Protein AF-X1LVK9-F1 (afdb_monomer_lite)

Radius of gyration: 11.21 Å; chains: 1; bounding box: 28×29×20 Å

Secondary structure (DSSP, 8-state):
--HHHHHHHHHHHHHHHHHHHT-S-------SSHHHHHHHHHHHHH--

Structure (mmCIF, N/CA/C/O backbone):
data_AF-X1LVK9-F1
#
_entry.id   AF-X1LVK9-F1
#
loop_
_atom_site.group_PDB
_atom_site.id
_atom_site.type_symbol
_atom_site.label_atom_id
_atom_site.label_alt_id
_atom_site.label_comp_id
_atom_site.label_asym_id
_atom_site.label_entity_id
_atom_site.label_seq_id
_atom_site.pdbx_PDB_ins_code
_atom_site.Cartn_x
_atom_site.Cartn_y
_atom_site.Cartn_z
_atom_site.occupancy
_atom_site.B_iso_or_equiv
_atom_site.auth_seq_id
_atom_site.auth_comp_id
_atom_site.auth_asym_id
_atom_site.auth_atom_id
_atom_site.pdbx_PDB_model_num
ATOM 1 N N . MET A 1 1 ? 1.703 20.565 7.775 1.00 72.19 1 MET A N 1
ATOM 2 C CA . MET A 1 1 ? 1.041 19.2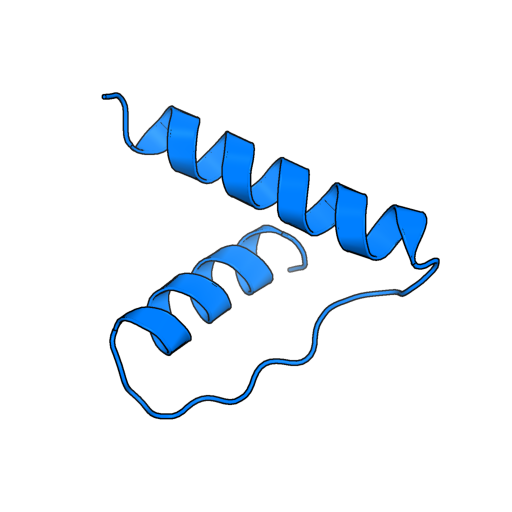75 7.481 1.00 72.19 1 MET A CA 1
ATOM 3 C C . MET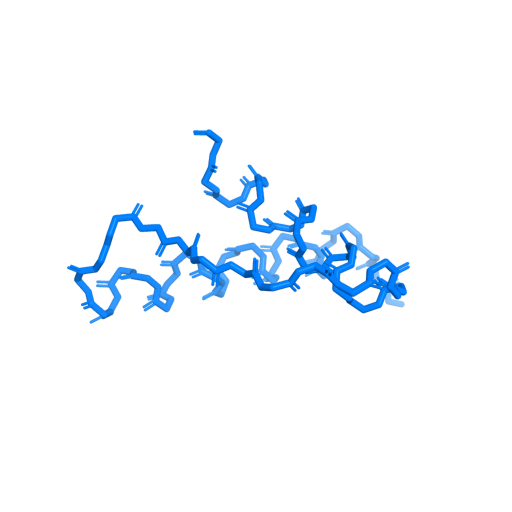 A 1 1 ? 1.586 18.259 8.456 1.00 72.19 1 MET A C 1
ATOM 5 O O . MET A 1 1 ? 2.799 18.210 8.605 1.00 72.19 1 MET A O 1
ATOM 9 N N . ASP A 1 2 ? 0.723 17.508 9.132 1.00 94.19 2 ASP A N 1
ATOM 10 C CA . ASP A 1 2 ? 1.165 16.412 9.992 1.00 94.19 2 ASP A CA 1
ATOM 11 C C . ASP A 1 2 ? 1.368 15.152 9.140 1.00 94.19 2 ASP A C 1
ATOM 13 O O . ASP A 1 2 ? 0.421 14.631 8.543 1.00 94.19 2 ASP A O 1
ATOM 17 N N . THR A 1 3 ? 2.617 14.702 9.021 1.00 96.06 3 THR A N 1
ATOM 18 C CA . THR A 1 3 ? 2.976 13.555 8.177 1.00 96.06 3 THR A CA 1
ATOM 19 C C . THR A 1 3 ? 2.388 12.251 8.713 1.00 96.06 3 THR A C 1
ATOM 21 O O . THR A 1 3 ? 2.017 11.389 7.920 1.00 96.06 3 THR A O 1
ATOM 24 N N . GLY A 1 4 ? 2.248 12.110 10.035 1.00 97.06 4 GLY A N 1
ATOM 25 C CA . GLY A 1 4 ? 1.648 10.927 10.654 1.00 97.06 4 GLY A CA 1
ATOM 26 C C . GLY A 1 4 ? 0.185 10.766 10.250 1.00 97.06 4 GLY A C 1
ATOM 27 O O . GLY A 1 4 ? -0.212 9.719 9.748 1.00 97.06 4 GLY A O 1
ATOM 28 N N . GLN A 1 5 ? -0.596 11.843 10.346 1.00 97.81 5 GLN A N 1
ATOM 29 C CA . GLN A 1 5 ? -1.987 11.861 9.891 1.00 97.81 5 GLN A CA 1
ATOM 30 C C . GLN A 1 5 ? -2.115 11.584 8.391 1.00 97.81 5 GLN A C 1
ATOM 32 O O . GLN A 1 5 ? -3.082 10.952 7.965 1.00 97.81 5 GLN A O 1
ATOM 37 N N . LEU A 1 6 ? -1.169 12.056 7.571 1.00 98.06 6 LEU A N 1
ATOM 38 C CA . LEU A 1 6 ? -1.167 11.749 6.141 1.00 98.06 6 LEU A CA 1
ATOM 39 C C . LEU A 1 6 ? -0.925 10.256 5.890 1.00 98.06 6 LEU A C 1
ATOM 41 O O . LEU A 1 6 ? -1.630 9.666 5.077 1.00 98.06 6 LEU A O 1
ATOM 45 N N . ILE A 1 7 ? 0.031 9.648 6.595 1.00 98.25 7 ILE A N 1
ATOM 46 C CA . ILE A 1 7 ? 0.327 8.215 6.486 1.00 98.25 7 ILE A CA 1
ATOM 47 C C . ILE A 1 7 ? -0.919 7.388 6.818 1.00 98.25 7 ILE A C 1
ATOM 49 O O . ILE A 1 7 ? -1.295 6.529 6.023 1.00 98.25 7 ILE A O 1
ATOM 53 N N . GLU A 1 8 ? -1.606 7.692 7.921 1.00 98.31 8 GLU A N 1
ATOM 54 C CA . GLU A 1 8 ? -2.832 6.979 8.306 1.00 98.31 8 GLU A CA 1
ATOM 55 C C . GLU A 1 8 ? -3.949 7.139 7.267 1.00 98.31 8 GLU A C 1
ATOM 57 O O . GLU A 1 8 ? -4.605 6.164 6.894 1.00 98.31 8 GLU A O 1
ATOM 62 N N . LYS A 1 9 ? -4.129 8.349 6.719 1.00 98.31 9 LYS A N 1
ATOM 63 C CA . LYS A 1 9 ? -5.098 8.592 5.638 1.00 98.31 9 LYS A CA 1
ATOM 64 C C . LYS A 1 9 ? -4.777 7.786 4.381 1.00 98.31 9 LYS A C 1
ATOM 66 O O . LYS A 1 9 ? -5.691 7.240 3.766 1.00 98.31 9 LYS A O 1
ATOM 71 N N . LEU A 1 10 ? -3.503 7.700 3.998 1.00 98.38 10 LEU A N 1
ATOM 72 C CA . LEU A 1 10 ? -3.074 6.923 2.835 1.00 98.38 10 LEU A CA 1
ATOM 73 C C . LEU A 1 10 ? -3.267 5.421 3.063 1.00 98.38 10 LEU A C 1
ATOM 75 O O . LEU A 1 10 ? -3.795 4.749 2.185 1.00 98.38 10 LEU A O 1
ATOM 79 N N . ILE A 1 11 ? -2.912 4.902 4.240 1.00 98.31 11 ILE A N 1
ATOM 80 C CA . ILE A 1 11 ? -3.135 3.492 4.596 1.00 98.31 11 ILE A CA 1
ATOM 81 C C . ILE A 1 11 ? -4.628 3.155 4.555 1.00 98.31 11 ILE A C 1
ATOM 83 O O . ILE A 1 11 ? -5.007 2.146 3.959 1.00 98.31 11 ILE A O 1
ATOM 87 N N . SER A 1 12 ? -5.480 4.006 5.137 1.00 98.44 12 SER A N 1
ATOM 88 C CA . SER A 1 12 ? -6.936 3.827 5.088 1.00 98.44 12 SER A CA 1
ATOM 89 C C . SER A 1 12 ? -7.440 3.798 3.647 1.00 98.44 12 SER A C 1
ATOM 91 O O . SER A 1 12 ? -8.155 2.877 3.264 1.00 98.44 12 SER A O 1
ATOM 93 N N . TRP A 1 13 ? -7.007 4.755 2.822 1.00 98.44 13 TRP A N 1
ATOM 94 C CA . TRP A 1 13 ? -7.396 4.817 1.415 1.00 98.44 13 TRP A CA 1
ATOM 95 C C . TRP A 1 13 ? -6.966 3.564 0.644 1.00 98.44 13 TRP A C 1
ATOM 97 O O . TRP A 1 13 ? -7.744 3.023 -0.138 1.00 98.44 13 TRP A O 1
ATOM 107 N N . ILE A 1 14 ? -5.751 3.067 0.889 1.00 98.38 14 ILE A N 1
ATOM 108 C CA . ILE A 1 14 ? -5.233 1.839 0.281 1.00 98.38 14 ILE A CA 1
ATOM 109 C C . ILE A 1 14 ? -6.117 0.632 0.657 1.00 98.38 14 ILE A C 1
ATOM 111 O O . ILE A 1 14 ? -6.515 -0.131 -0.226 1.00 98.38 14 ILE A O 1
ATOM 115 N N . ARG A 1 15 ? -6.477 0.483 1.941 1.00 98.38 15 ARG A N 1
ATOM 116 C CA . ARG A 1 15 ? -7.364 -0.595 2.416 1.00 98.38 15 ARG A CA 1
ATOM 117 C C . ARG A 1 15 ? -8.748 -0.531 1.774 1.00 98.38 15 ARG A C 1
ATOM 119 O O . ARG A 1 15 ? -9.238 -1.548 1.288 1.00 98.38 15 ARG A O 1
ATOM 126 N N . ASP A 1 16 ? -9.330 0.664 1.701 1.00 98.50 16 ASP A N 1
ATOM 127 C CA . ASP A 1 16 ? -10.643 0.882 1.091 1.00 98.50 16 ASP A CA 1
ATOM 128 C C . ASP A 1 16 ? -10.652 0.488 -0.390 1.00 98.50 16 ASP A C 1
ATOM 130 O O . ASP A 1 16 ? -11.610 -0.120 -0.870 1.00 98.50 16 ASP A O 1
ATOM 134 N N . LYS A 1 17 ? -9.576 0.784 -1.133 1.00 98.25 17 LYS A N 1
ATOM 135 C CA . LYS A 1 17 ? -9.470 0.401 -2.550 1.00 98.25 17 LYS A CA 1
ATOM 136 C C . LYS A 1 17 ? -9.441 -1.108 -2.752 1.00 98.25 17 LYS A C 1
ATOM 138 O O . LYS A 1 17 ? -10.132 -1.597 -3.643 1.00 98.25 17 LYS A O 1
ATOM 143 N N . VAL A 1 18 ? -8.698 -1.836 -1.924 1.00 97.94 18 VAL A N 1
ATOM 144 C CA . VAL A 1 18 ? -8.649 -3.306 -1.978 1.00 97.94 18 VAL A CA 1
ATOM 145 C C . VAL A 1 18 ? -9.999 -3.913 -1.589 1.00 97.94 18 VAL A C 1
ATOM 147 O O . VAL A 1 18 ? -10.488 -4.803 -2.286 1.00 97.94 18 VAL A O 1
ATOM 150 N N . LEU A 1 19 ? -10.645 -3.379 -0.545 1.00 97.94 19 LEU A N 1
ATOM 151 C CA . LEU A 1 19 ? -11.966 -3.822 -0.097 1.00 97.94 19 LEU A CA 1
ATOM 152 C C . LEU A 1 19 ? -13.030 -3.635 -1.187 1.00 97.94 19 LEU A C 1
ATOM 154 O O . LEU A 1 19 ? -13.768 -4.569 -1.500 1.00 97.94 19 LEU A O 1
ATOM 158 N N . VAL A 1 20 ? -13.092 -2.447 -1.799 1.00 98.44 20 VAL A N 1
ATOM 159 C CA . VAL A 1 20 ? -14.033 -2.146 -2.893 1.00 98.44 20 VAL A CA 1
ATOM 160 C C . VAL A 1 20 ? -13.769 -3.033 -4.112 1.00 98.44 20 VAL A C 1
ATOM 162 O O . VAL A 1 20 ? -14.718 -3.451 -4.776 1.00 98.44 20 VAL A O 1
ATOM 165 N N . ALA A 1 21 ? -12.505 -3.368 -4.383 1.00 98.00 21 ALA A N 1
ATOM 166 C CA . ALA A 1 21 ? -12.126 -4.289 -5.451 1.00 98.00 21 ALA A CA 1
ATOM 167 C C . ALA A 1 21 ? -12.425 -5.768 -5.134 1.00 98.00 21 ALA A C 1
ATOM 169 O O . ALA A 1 21 ? -12.336 -6.598 -6.036 1.00 98.00 21 ALA A O 1
ATOM 170 N N . ARG A 1 22 ? -12.810 -6.102 -3.890 1.00 97.94 22 ARG A N 1
ATOM 171 C CA . ARG A 1 22 ? -12.988 -7.480 -3.393 1.00 97.94 22 ARG A CA 1
ATOM 172 C C . ARG A 1 22 ? -11.731 -8.342 -3.568 1.00 97.94 22 ARG A C 1
ATOM 174 O O . ARG A 1 22 ? -11.823 -9.520 -3.899 1.00 97.94 22 ARG A O 1
ATOM 181 N N . CYS A 1 23 ? -10.570 -7.734 -3.343 1.00 97.19 23 CYS A N 1
ATOM 182 C CA . CYS A 1 23 ? -9.270 -8.397 -3.381 1.00 97.19 23 CYS A CA 1
ATOM 183 C C . CYS A 1 23 ? -8.733 -8.629 -1.960 1.00 97.19 23 CYS A C 1
ATOM 185 O O . CYS A 1 23 ? -9.238 -8.065 -0.992 1.00 97.19 23 CYS A O 1
ATOM 187 N N . GLU A 1 24 ? -7.673 -9.427 -1.847 1.00 94.62 24 GLU A N 1
ATOM 188 C CA . GLU A 1 24 ? -7.043 -9.763 -0.559 1.00 94.62 24 GLU A CA 1
ATOM 189 C C . GLU A 1 24 ? -5.794 -8.921 -0.254 1.00 94.62 24 GLU A C 1
ATOM 191 O O . GLU A 1 24 ? -5.300 -8.921 0.868 1.00 94.62 24 GLU A O 1
ATOM 196 N N . GLY A 1 25 ? -5.281 -8.178 -1.238 1.00 95.31 25 GLY A N 1
ATOM 197 C CA . GLY A 1 25 ? -4.058 -7.403 -1.076 1.00 95.31 25 GLY A CA 1
ATOM 198 C C . GLY A 1 25 ? -3.628 -6.679 -2.346 1.00 95.31 25 GLY A C 1
ATOM 199 O O .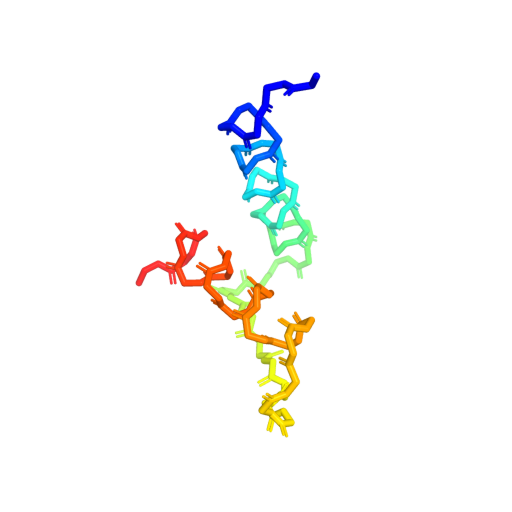 GLY A 1 25 ? -4.441 -6.380 -3.223 1.00 95.31 25 GLY A O 1
ATOM 200 N N . ILE A 1 26 ? -2.333 -6.367 -2.418 1.00 96.75 26 ILE A N 1
ATOM 201 C CA . ILE A 1 26 ? -1.737 -5.500 -3.441 1.00 96.75 26 ILE A CA 1
ATOM 202 C C . ILE A 1 26 ? -0.471 -6.152 -3.979 1.00 96.75 26 ILE A C 1
ATOM 204 O O . ILE A 1 26 ? 0.336 -6.680 -3.219 1.00 96.75 26 ILE A O 1
ATOM 208 N N . VAL A 1 27 ? -0.267 -6.046 -5.290 1.00 96.44 27 VAL A N 1
ATOM 209 C CA . VAL A 1 27 ? 1.000 -6.367 -5.949 1.00 96.44 27 VAL A CA 1
ATOM 210 C C . VAL A 1 27 ? 1.604 -5.063 -6.460 1.00 96.44 27 VAL A C 1
ATOM 212 O O . VAL A 1 27 ? 0.920 -4.281 -7.118 1.00 96.44 27 VAL A O 1
ATOM 215 N N . VAL A 1 28 ? 2.879 -4.816 -6.154 1.00 96.44 28 VAL A N 1
ATOM 216 C CA . VAL A 1 28 ? 3.599 -3.604 -6.566 1.00 96.44 28 VAL A CA 1
ATOM 217 C C . VAL A 1 28 ? 4.930 -3.968 -7.221 1.00 96.44 28 VAL A C 1
ATOM 219 O O . VAL A 1 28 ? 5.637 -4.862 -6.762 1.00 96.44 28 VAL A O 1
ATOM 222 N N . GLY A 1 29 ? 5.269 -3.278 -8.311 1.00 97.19 29 GLY A N 1
ATOM 223 C CA . GLY A 1 29 ? 6.580 -3.385 -8.948 1.00 97.19 29 GLY A CA 1
ATOM 224 C C . GLY A 1 29 ? 7.614 -2.515 -8.235 1.00 97.19 29 GLY A C 1
ATOM 225 O O . GLY A 1 29 ? 7.359 -1.343 -7.961 1.00 97.19 29 GLY A O 1
ATOM 226 N N . MET A 1 30 ? 8.792 -3.076 -7.965 1.00 97.69 30 MET A N 1
ATOM 227 C CA . MET A 1 30 ? 9.886 -2.385 -7.278 1.00 97.69 30 MET A CA 1
ATOM 228 C C . MET A 1 30 ? 10.973 -1.984 -8.274 1.00 97.69 30 MET A C 1
ATOM 230 O O . MET A 1 30 ? 11.680 -2.842 -8.796 1.00 97.69 30 MET A O 1
ATOM 234 N N . SER A 1 31 ? 11.125 -0.680 -8.523 1.00 97.44 31 SER A N 1
ATOM 235 C CA . SER A 1 31 ? 12.210 -0.147 -9.364 1.00 97.44 31 SER A CA 1
ATOM 236 C C . SER A 1 31 ? 13.461 0.228 -8.565 1.00 97.44 31 SER A C 1
ATOM 238 O O . SER A 1 31 ? 14.513 0.468 -9.149 1.00 97.44 31 SER A O 1
ATOM 240 N N . GLY A 1 32 ? 13.341 0.321 -7.236 1.00 96.50 32 GLY A N 1
ATOM 241 C CA . GLY A 1 32 ? 14.368 0.870 -6.343 1.00 96.50 32 GLY A CA 1
ATOM 242 C C . GLY A 1 32 ? 14.299 2.395 -6.189 1.00 96.50 32 GLY A C 1
ATOM 243 O O . GLY A 1 32 ? 15.042 2.965 -5.395 1.00 96.50 32 GLY A O 1
ATOM 244 N N . GLY A 1 33 ? 13.392 3.066 -6.905 1.00 98.31 33 GLY A N 1
ATOM 245 C CA . GLY A 1 33 ? 13.137 4.496 -6.739 1.00 98.31 33 GLY A CA 1
ATOM 246 C C . GLY A 1 33 ? 12.387 4.818 -5.444 1.00 98.31 33 GLY A C 1
ATOM 247 O O . GLY A 1 33 ? 11.679 3.965 -4.889 1.00 98.31 33 GLY A O 1
ATOM 248 N N . LEU A 1 34 ? 12.503 6.074 -4.999 1.00 98.06 34 LEU A N 1
ATOM 249 C CA . LEU A 1 34 ? 11.851 6.594 -3.792 1.00 98.06 34 LEU A CA 1
ATOM 250 C C . LEU A 1 34 ? 10.345 6.308 -3.797 1.00 98.06 34 LEU A C 1
ATOM 252 O O . LEU A 1 34 ? 9.829 5.751 -2.833 1.00 98.06 34 LEU A O 1
ATOM 256 N N . ASP A 1 35 ? 9.670 6.602 -4.906 1.00 98.00 35 ASP A N 1
ATOM 257 C CA . ASP A 1 35 ? 8.215 6.473 -5.007 1.00 98.00 35 ASP A CA 1
ATOM 258 C C . ASP A 1 35 ? 7.756 5.023 -4.820 1.00 98.00 35 ASP A C 1
ATOM 260 O O . ASP A 1 35 ? 6.878 4.744 -4.001 1.00 98.00 35 ASP A O 1
ATOM 264 N N . SER A 1 36 ? 8.403 4.079 -5.516 1.00 97.81 36 SER A N 1
ATOM 265 C CA . SER A 1 36 ? 8.090 2.649 -5.380 1.00 97.81 36 SER A CA 1
ATOM 266 C C . SER A 1 36 ? 8.360 2.134 -3.964 1.00 97.81 36 SER A C 1
ATOM 268 O O . SER A 1 36 ? 7.578 1.352 -3.429 1.00 97.81 36 SER A O 1
ATOM 270 N N . SER A 1 37 ? 9.416 2.640 -3.321 1.00 98.19 37 SER A N 1
ATOM 271 C CA . SER A 1 37 ? 9.810 2.242 -1.967 1.00 98.19 37 SER A CA 1
ATOM 272 C C . SER A 1 37 ? 8.838 2.768 -0.909 1.00 98.19 37 SER A C 1
ATOM 274 O O . SER A 1 37 ? 8.449 2.032 -0.002 1.00 98.19 37 SER A O 1
ATOM 276 N N . VAL A 1 38 ? 8.399 4.024 -1.040 1.00 97.81 38 VAL A N 1
ATOM 277 C CA . VAL A 1 38 ? 7.394 4.625 -0.152 1.00 97.81 38 VAL A CA 1
ATOM 278 C C . VAL A 1 38 ? 6.056 3.904 -0.303 1.00 97.81 38 VAL A C 1
ATOM 280 O O . VAL A 1 38 ? 5.444 3.552 0.706 1.00 97.81 38 VAL A O 1
ATOM 283 N N . LEU A 1 39 ? 5.623 3.623 -1.537 1.00 97.81 39 LEU A N 1
ATOM 284 C CA . LEU A 1 39 ? 4.390 2.876 -1.781 1.00 97.81 39 LEU A CA 1
ATOM 285 C C . LEU A 1 39 ? 4.454 1.470 -1.171 1.00 97.81 39 LEU A C 1
ATOM 287 O O . LEU A 1 39 ? 3.528 1.080 -0.467 1.00 97.81 39 LEU A O 1
ATOM 291 N N . ALA A 1 40 ? 5.551 0.735 -1.374 1.00 97.88 40 ALA A N 1
ATOM 292 C CA . ALA A 1 40 ? 5.723 -0.599 -0.802 1.00 97.88 40 ALA A CA 1
ATOM 293 C C . ALA A 1 40 ? 5.656 -0.591 0.734 1.00 97.88 40 ALA A C 1
ATOM 295 O O . ALA A 1 40 ? 4.961 -1.416 1.324 1.00 97.88 40 ALA A O 1
ATOM 296 N N . ALA A 1 41 ? 6.302 0.381 1.386 1.00 97.69 41 ALA A N 1
ATOM 297 C CA . ALA A 1 41 ? 6.251 0.520 2.839 1.00 97.69 41 ALA A CA 1
ATOM 298 C C . ALA A 1 41 ? 4.833 0.825 3.357 1.00 97.69 41 ALA A C 1
ATOM 300 O O . ALA A 1 41 ? 4.434 0.307 4.401 1.00 97.69 41 ALA A O 1
ATOM 301 N N . LEU A 1 42 ? 4.056 1.643 2.639 1.00 98.12 42 LEU A N 1
ATOM 302 C CA . LEU A 1 42 ? 2.654 1.910 2.978 1.00 98.12 42 LEU A CA 1
ATOM 303 C C . LEU A 1 42 ? 1.777 0.669 2.768 1.00 98.12 42 LEU A C 1
ATOM 305 O O . LEU A 1 42 ? 0.973 0.350 3.642 1.00 98.12 42 LEU A O 1
ATOM 309 N N . CYS A 1 43 ? 1.961 -0.056 1.660 1.00 97.81 43 CYS A N 1
ATOM 310 C CA . CYS A 1 43 ? 1.243 -1.301 1.383 1.00 97.81 43 CYS A CA 1
ATOM 311 C C . CYS A 1 43 ? 1.510 -2.362 2.460 1.00 97.81 43 CYS A C 1
ATOM 313 O O . CYS A 1 43 ? 0.555 -2.957 2.948 1.00 97.81 43 CYS A O 1
ATOM 315 N N . GLN A 1 44 ? 2.763 -2.526 2.903 1.00 97.06 44 GLN A N 1
ATOM 316 C CA . GLN A 1 44 ? 3.120 -3.456 3.984 1.00 97.06 44 GLN A CA 1
ATOM 317 C C . GLN A 1 44 ? 2.450 -3.092 5.318 1.00 97.06 44 GLN A C 1
ATOM 319 O O . GLN A 1 44 ? 2.088 -3.965 6.098 1.00 97.06 44 GLN A O 1
ATOM 324 N N . ARG A 1 45 ? 2.264 -1.797 5.611 1.00 97.44 45 ARG A N 1
ATOM 325 C CA . ARG A 1 45 ? 1.516 -1.358 6.806 1.00 97.44 45 ARG A CA 1
ATOM 326 C C . ARG A 1 45 ? 0.009 -1.563 6.652 1.00 97.44 45 ARG A C 1
ATOM 328 O O . ARG A 1 45 ? -0.688 -1.810 7.636 1.00 97.44 45 ARG A O 1
ATOM 335 N N . ALA A 1 46 ? -0.505 -1.426 5.432 1.00 97.38 46 ALA A N 1
ATOM 336 C CA . ALA A 1 46 ? -1.911 -1.649 5.134 1.00 97.38 46 ALA A CA 1
ATOM 337 C C . ALA A 1 46 ? -2.285 -3.136 5.245 1.00 97.38 46 ALA A C 1
ATOM 339 O O . ALA A 1 46 ? -3.329 -3.428 5.832 1.00 97.38 46 ALA A O 1
ATOM 340 N N . PHE A 1 47 ? -1.412 -4.026 4.763 1.00 95.50 47 PHE A N 1
ATOM 341 C C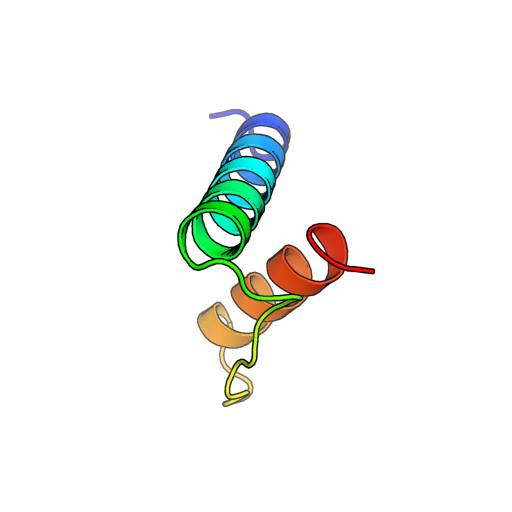A . PHE A 1 47 ? -1.582 -5.480 4.693 1.00 95.50 47 PHE A CA 1
ATOM 342 C C . PHE A 1 47 ? -0.303 -6.198 5.185 1.00 95.50 47 PHE A C 1
ATOM 344 O O . PHE A 1 47 ? 0.576 -6.462 4.363 1.00 95.50 47 PHE A O 1
ATOM 351 N N . PRO A 1 48 ? -0.169 -6.446 6.506 1.00 84.75 48 PRO A N 1
ATOM 352 C CA . PRO A 1 48 ? 0.982 -7.133 7.101 1.00 84.75 48 PRO A CA 1
ATOM 353 C C . PRO A 1 48 ? 1.104 -8.607 6.718 1.00 84.75 48 PRO A C 1
ATOM 355 O O . PRO A 1 48 ? 0.055 -9.290 6.672 1.00 84.75 48 PRO A O 1
#

pLDDT: mean 96.72, std 4.14, range [72.19, 98.5]

Sequence (48 aa):
MDTGQLIEKLISWIRDKVLVARCEGIVVGMSGGL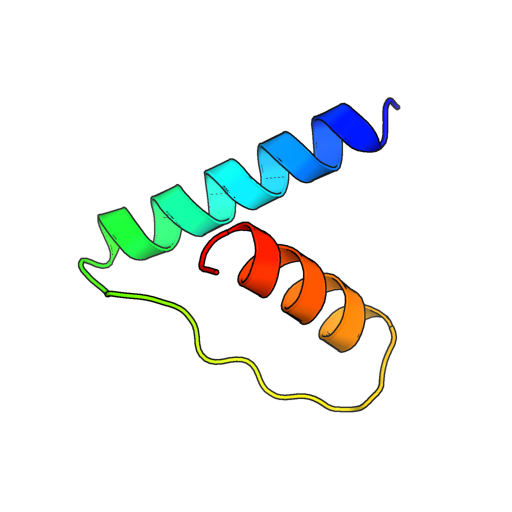DSSVLAALCQRAFP

InterPro domains:
  IPR014729 Rossmann-like alpha/beta/alpha sandwich fold [G3DSA:3.40.50.620] (1-48)
  IPR022310 NAD/GMP synthase [PF02540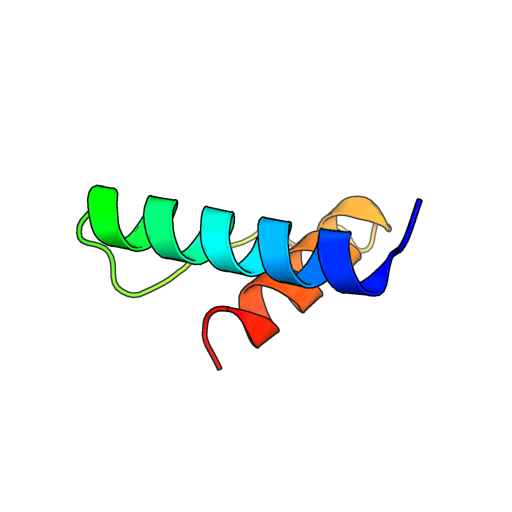] (7-47)

Foldseek 3Di:
DDVVVVLVVVLVVLLVVCVVVVHDADDADCPVDPVSVVVVVSRVVSHD

Organism: NCBI:txid412755